Protein AF-A0A2T2ZYP5-F1 (afdb_monomer)

pLDDT: mean 80.07, std 14.44, range [39.44, 97.06]

Nearest PDB structures (foldseek):
  6sn1-assembly1_B  TM=3.862E-01  e=3.568E+00  Homo sapiens

Organism: NCBI:txid2025994

Mean predicted aligned error: 11.87 Å

Secondary structure (DSSP, 8-state):
------SSPEEETTEEE-TT---HHHHHHHHHHHHHHHHHHHHH--TTTSPPHHHHHHHHHHHHHHHHTTTGGGT---S-PPPHHHHHHHHHHHHHHHHHH-

Solvent-accessible surface area (backbone atoms only — not comparable to full-atom values): 6180 Å² total; per-residue (Å²): 137,87,80,71,83,62,94,60,64,47,74,56,102,85,41,47,41,39,89,78,70,69,40,56,71,37,51,53,56,31,41,55,52,20,50,53,52,48,54,52,54,56,68,54,46,42,93,91,86,31,62,56,72,68,57,52,52,51,48,41,57,70,56,25,45,59,44,51,53,58,67,38,84,81,72,60,76,67,94,82,58,66,52,76,67,49,51,52,46,52,51,51,54,52,52,56,54,56,65,73,76,108

Structure (mmCIF, N/CA/C/O backbone):
data_AF-A0A2T2ZYP5-F1
#
_entry.id   AF-A0A2T2ZYP5-F1
#
loop_
_atom_site.group_PDB
_atom_site.id
_atom_site.type_symbol
_atom_site.label_atom_id
_atom_site.label_alt_id
_atom_site.label_comp_id
_atom_site.label_asym_id
_atom_site.label_entity_id
_atom_site.label_seq_id
_atom_site.pdbx_PDB_ins_code
_atom_site.Cartn_x
_atom_site.Cartn_y
_atom_site.Cartn_z
_atom_site.occupancy
_atom_site.B_iso_or_equiv
_atom_site.auth_seq_id
_atom_site.auth_comp_id
_atom_site.auth_asym_id
_atom_site.auth_atom_id
_atom_site.pdbx_PDB_model_num
ATOM 1 N N . ILE A 1 1 ? -32.487 6.139 17.736 1.00 44.22 1 ILE A N 1
ATOM 2 C CA . ILE A 1 1 ? -31.854 5.091 16.901 1.00 44.22 1 ILE A CA 1
ATOM 3 C C . ILE A 1 1 ? -30.829 4.412 17.787 1.00 44.22 1 ILE A C 1
ATOM 5 O O . ILE A 1 1 ? -29.803 5.005 18.090 1.00 44.22 1 ILE A O 1
ATOM 9 N N . GLU A 1 2 ? -31.185 3.252 18.319 1.00 39.44 2 GLU A N 1
ATOM 10 C CA . GLU A 1 2 ? -30.355 2.488 19.244 1.00 39.44 2 GLU A CA 1
ATOM 11 C C . GLU A 1 2 ? -29.358 1.676 18.408 1.00 39.44 2 GLU A C 1
ATOM 13 O O . GLU A 1 2 ? -29.738 0.763 17.677 1.00 39.44 2 GLU A O 1
ATOM 18 N N . ILE A 1 3 ? -28.088 2.083 18.408 1.00 56.38 3 ILE A N 1
ATOM 19 C CA . ILE A 1 3 ? -27.040 1.388 17.657 1.00 56.38 3 ILE A CA 1
ATOM 20 C C . ILE A 1 3 ? -26.574 0.229 18.537 1.00 56.38 3 ILE A C 1
ATOM 22 O O . ILE A 1 3 ? -25.659 0.376 19.344 1.00 56.38 3 ILE A O 1
ATOM 26 N N . ALA A 1 4 ? -27.227 -0.928 18.414 1.00 56.41 4 ALA A N 1
ATOM 27 C CA . ALA A 1 4 ? -26.660 -2.173 18.921 1.00 56.41 4 ALA A CA 1
ATOM 28 C C . ALA A 1 4 ? -25.251 -2.336 18.315 1.00 56.41 4 ALA A C 1
ATOM 30 O O . ALA A 1 4 ? -25.099 -2.103 17.110 1.00 56.41 4 ALA A O 1
ATOM 31 N N . PRO A 1 5 ? -24.209 -2.693 19.093 1.00 58.12 5 PRO A N 1
ATOM 32 C CA . PRO A 1 5 ? -22.862 -2.805 18.557 1.00 58.12 5 PRO A CA 1
ATOM 33 C C . PRO A 1 5 ? -22.853 -3.946 17.543 1.00 58.12 5 PRO A C 1
ATOM 35 O O . PRO A 1 5 ? -22.851 -5.124 17.908 1.00 58.12 5 PRO A O 1
ATOM 38 N N . ALA A 1 6 ? -22.898 -3.592 16.259 1.00 58.66 6 ALA A N 1
ATOM 39 C CA . ALA A 1 6 ? -22.787 -4.544 15.174 1.00 58.66 6 ALA A CA 1
ATOM 40 C C . ALA A 1 6 ? -21.491 -5.329 15.398 1.00 58.66 6 ALA A C 1
ATOM 42 O O . ALA A 1 6 ? -20.393 -4.778 15.392 1.00 58.66 6 ALA A O 1
ATOM 43 N N . ARG A 1 7 ? -21.623 -6.632 15.650 1.00 67.50 7 ARG A N 1
ATOM 44 C CA . ARG A 1 7 ? -20.495 -7.540 15.915 1.00 67.50 7 ARG A CA 1
ATOM 45 C C . ARG A 1 7 ? -19.600 -7.739 14.680 1.00 67.50 7 ARG A C 1
ATOM 47 O O . ARG A 1 7 ? -18.617 -8.467 14.754 1.00 67.50 7 ARG A O 1
ATOM 54 N N . SER A 1 8 ? -19.966 -7.119 13.557 1.00 72.06 8 SER A N 1
ATOM 55 C CA . SER A 1 8 ? -19.275 -7.118 12.274 1.00 72.06 8 SER A CA 1
ATOM 56 C C . SER A 1 8 ? -18.445 -5.841 12.089 1.00 72.06 8 SER A C 1
ATOM 58 O O . SER A 1 8 ? -18.942 -4.756 12.404 1.00 72.06 8 SER A O 1
ATOM 60 N N . PRO A 1 9 ? -17.231 -5.931 11.522 1.00 78.12 9 PRO A N 1
ATOM 61 C CA . PRO A 1 9 ? -16.420 -4.757 11.222 1.00 78.12 9 PRO A CA 1
ATOM 62 C C . PRO A 1 9 ? -17.121 -3.838 10.212 1.00 78.12 9 PRO A C 1
ATOM 64 O O . PRO A 1 9 ? -17.708 -4.293 9.226 1.00 78.12 9 PRO A O 1
ATOM 67 N N . VAL A 1 10 ? -17.059 -2.531 10.458 1.00 88.31 10 VAL A N 1
ATOM 68 C CA . VAL A 1 10 ? -17.653 -1.509 9.588 1.00 88.31 10 VAL A CA 1
ATOM 69 C C . VAL A 1 10 ? -16.646 -1.149 8.503 1.00 88.31 10 VAL A C 1
ATOM 71 O O . VAL A 1 10 ? -15.484 -0.880 8.790 1.00 88.31 10 VAL A O 1
ATOM 74 N N . ARG A 1 11 ? -17.073 -1.123 7.238 1.00 89.06 11 ARG A N 1
ATOM 75 C CA . ARG A 1 11 ? -16.225 -0.672 6.126 1.00 89.06 11 ARG A CA 1
ATOM 76 C C . ARG A 1 11 ? -16.629 0.735 5.724 1.00 89.06 11 ARG A C 1
ATOM 78 O O . ARG A 1 11 ? -17.755 0.935 5.275 1.00 89.06 11 ARG A O 1
ATOM 85 N N . TRP A 1 12 ? -15.714 1.691 5.843 1.00 88.19 12 TRP A N 1
ATOM 86 C CA . TRP A 1 12 ? -15.955 3.072 5.426 1.00 88.19 12 TRP A CA 1
ATOM 87 C C . TRP A 1 12 ? -14.802 3.580 4.567 1.00 88.19 12 TRP A C 1
ATOM 89 O O . TRP A 1 12 ? -13.637 3.401 4.910 1.00 88.19 12 TRP A O 1
ATOM 99 N N . LEU A 1 13 ? -15.136 4.126 3.393 1.00 88.19 13 LEU A N 1
ATOM 100 C CA . LEU A 1 13 ? -14.206 4.589 2.350 1.00 88.19 13 LEU A CA 1
ATOM 101 C C . LEU A 1 13 ? -13.187 3.561 1.823 1.00 88.19 13 LEU A C 1
ATOM 103 O O . LEU A 1 13 ? -12.419 3.901 0.936 1.00 88.19 13 LEU A O 1
ATOM 107 N N . GLY A 1 14 ? -13.222 2.306 2.286 1.00 87.69 14 GLY A N 1
ATOM 108 C CA . GLY A 1 14 ? -12.230 1.267 1.979 1.00 87.69 14 GLY A CA 1
ATOM 109 C C . GLY A 1 14 ? -11.379 0.850 3.185 1.00 87.69 14 GLY A C 1
ATOM 110 O O . GLY A 1 14 ? -10.647 -0.141 3.095 1.00 87.69 14 GLY A O 1
ATOM 111 N N . VAL A 1 15 ? -11.519 1.552 4.313 1.00 89.56 15 VAL A N 1
ATOM 112 C CA . VAL A 1 15 ? -10.926 1.223 5.614 1.00 89.56 15 VAL A CA 1
ATOM 113 C C . VAL A 1 15 ? -11.843 0.275 6.383 1.00 89.56 15 VAL A C 1
ATOM 115 O O . VAL A 1 15 ? -13.066 0.443 6.377 1.00 89.56 15 VAL A O 1
ATOM 118 N N . ILE A 1 16 ? -11.255 -0.743 7.013 1.00 88.94 16 ILE A N 1
ATOM 119 C CA . ILE A 1 16 ? -11.969 -1.710 7.854 1.00 88.94 16 ILE A CA 1
ATOM 120 C C . ILE A 1 16 ? -11.827 -1.270 9.314 1.00 88.94 16 ILE A C 1
ATOM 122 O O . ILE A 1 16 ? -10.724 -1.238 9.857 1.00 88.94 16 ILE A O 1
ATOM 126 N N . PHE A 1 17 ? -12.950 -0.921 9.935 1.00 86.31 17 PHE A N 1
ATOM 127 C CA . PHE A 1 17 ? -13.043 -0.526 11.333 1.00 86.31 17 PHE A CA 1
ATOM 128 C C . PHE A 1 17 ? -13.528 -1.708 12.168 1.00 86.31 17 PHE A C 1
ATOM 130 O O . PHE A 1 17 ? -14.701 -2.091 12.118 1.00 86.31 17 PHE A O 1
ATOM 137 N N . ASP A 1 18 ? -12.619 -2.271 12.960 1.00 85.00 18 ASP A N 1
ATOM 138 C CA . ASP A 1 18 ? -12.971 -3.269 13.965 1.00 85.00 18 ASP A CA 1
ATOM 139 C C . ASP A 1 18 ? -13.766 -2.601 15.097 1.00 85.00 18 ASP A C 1
ATOM 141 O O . ASP A 1 18 ? -13.442 -1.473 15.477 1.00 85.00 18 ASP A O 1
ATOM 145 N N . PRO A 1 19 ? -14.715 -3.298 15.748 1.00 79.62 19 PRO A N 1
ATOM 146 C CA . PRO A 1 19 ? -15.409 -2.766 16.926 1.00 79.62 19 PRO A CA 1
ATOM 147 C C . PRO A 1 19 ? -14.463 -2.363 18.070 1.00 79.62 19 PRO A C 1
ATOM 149 O O . PRO A 1 19 ? -14.798 -1.524 18.898 1.00 79.62 19 PRO A O 1
ATOM 152 N N . LYS A 1 20 ? -13.266 -2.965 18.118 1.00 82.94 20 LYS A N 1
ATOM 153 C CA . LYS A 1 20 ? -12.206 -2.660 19.090 1.00 82.94 20 LYS A CA 1
ATOM 154 C C . LYS A 1 20 ? -11.253 -1.552 18.628 1.00 82.94 20 LYS A C 1
ATOM 156 O O . LYS A 1 20 ? -10.304 -1.262 19.350 1.00 82.94 20 LYS A O 1
ATOM 161 N N . LEU A 1 21 ? -11.458 -0.989 17.431 1.00 82.56 21 LEU A N 1
ATOM 162 C CA . LEU A 1 21 ? -10.556 -0.024 16.790 1.00 82.56 21 LEU A CA 1
ATOM 163 C C . LEU A 1 21 ? -9.093 -0.500 16.806 1.00 82.56 21 LEU A C 1
ATOM 165 O O . LEU A 1 21 ? -8.165 0.277 17.017 1.00 82.56 21 LEU A O 1
ATOM 169 N N . SER A 1 22 ? -8.889 -1.808 16.621 1.00 83.38 22 SER A N 1
ATOM 170 C CA . SER A 1 22 ? -7.563 -2.424 16.569 1.00 83.38 22 SER A CA 1
ATOM 171 C C . SER A 1 22 ? -6.915 -2.339 15.189 1.00 83.38 22 SER A C 1
ATOM 173 O O . SER A 1 22 ? -5.693 -2.402 15.107 1.00 83.38 22 SER A O 1
ATOM 175 N N . PHE A 1 23 ? -7.716 -2.206 14.123 1.00 85.69 23 PHE A N 1
ATOM 176 C CA . PHE A 1 23 ? -7.284 -2.078 12.723 1.00 85.69 23 PHE A CA 1
ATOM 177 C C . PHE A 1 23 ? -6.365 -3.208 12.230 1.00 85.69 23 PHE A C 1
ATOM 179 O O . PHE A 1 23 ? -5.647 -3.044 11.243 1.00 85.69 23 PHE A O 1
ATOM 186 N N . ARG A 1 24 ? -6.377 -4.372 12.891 1.00 88.25 24 ARG A N 1
ATOM 187 C CA . ARG A 1 24 ? -5.455 -5.479 12.582 1.00 88.25 24 ARG A CA 1
ATOM 188 C C . ARG A 1 24 ? -5.779 -6.090 11.227 1.00 88.25 24 ARG A C 1
ATOM 190 O O . ARG A 1 24 ? -4.894 -6.184 10.381 1.00 88.25 24 ARG A O 1
ATOM 197 N N . ASP A 1 25 ? -7.053 -6.392 11.007 1.00 88.81 25 ASP A N 1
ATOM 198 C CA . ASP A 1 25 ? -7.554 -6.970 9.759 1.00 88.81 25 ASP A CA 1
ATOM 199 C C . ASP A 1 25 ? -7.330 -6.014 8.579 1.00 88.81 25 ASP A C 1
ATOM 201 O O . ASP A 1 25 ? -6.998 -6.429 7.465 1.00 88.81 25 ASP A O 1
ATOM 205 N N . HIS A 1 26 ? -7.450 -4.704 8.829 1.00 91.75 26 HIS A N 1
ATOM 206 C CA . HIS A 1 26 ? -7.134 -3.666 7.848 1.00 91.75 26 HIS A CA 1
ATOM 207 C C . HIS A 1 26 ? -5.652 -3.692 7.464 1.00 91.75 26 HIS A C 1
ATOM 209 O O . HIS A 1 26 ? -5.331 -3.792 6.279 1.00 91.75 26 HIS A O 1
ATOM 215 N N . VAL A 1 27 ? -4.750 -3.637 8.449 1.00 92.06 27 VAL A N 1
ATOM 216 C CA . VAL A 1 27 ? -3.297 -3.638 8.213 1.00 92.06 27 VAL A CA 1
ATOM 217 C C . VAL A 1 27 ? -2.852 -4.915 7.504 1.00 92.06 27 VAL A C 1
ATOM 219 O O . VAL A 1 27 ? -2.056 -4.838 6.571 1.00 92.06 27 VAL A O 1
ATOM 222 N N . GLU A 1 28 ? -3.393 -6.074 7.875 1.00 93.50 28 GLU A N 1
ATOM 223 C CA . GLU A 1 28 ? -3.089 -7.342 7.208 1.00 93.50 28 GLU A CA 1
ATOM 224 C C . GLU A 1 28 ? -3.558 -7.339 5.747 1.00 93.50 28 GLU A C 1
ATOM 226 O O . GLU A 1 28 ? -2.787 -7.653 4.836 1.00 93.50 28 GLU A O 1
ATOM 231 N N . THR A 1 29 ? -4.790 -6.889 5.498 1.00 93.62 29 THR A N 1
ATOM 232 C CA . THR A 1 29 ? -5.358 -6.812 4.145 1.00 93.62 29 THR A CA 1
ATOM 233 C C . THR A 1 29 ? -4.547 -5.884 3.239 1.00 93.62 29 THR A C 1
ATOM 235 O O . THR A 1 29 ? -4.236 -6.227 2.094 1.00 93.62 29 THR A O 1
ATOM 238 N N . TRP A 1 30 ? -4.215 -4.685 3.720 1.00 93.81 30 TRP A N 1
ATOM 239 C CA . TRP A 1 30 ? -3.468 -3.695 2.941 1.00 93.81 30 TRP A CA 1
ATOM 240 C C . TRP A 1 30 ? -1.981 -4.035 2.835 1.00 93.81 30 TRP A C 1
ATOM 242 O O . TRP A 1 30 ? -1.390 -3.827 1.773 1.00 93.81 30 TRP A O 1
ATOM 252 N N . GLY A 1 31 ? -1.411 -4.672 3.857 1.00 95.31 31 GLY A N 1
ATOM 253 C CA . GLY A 1 31 ? -0.081 -5.271 3.813 1.00 95.31 31 GLY A CA 1
ATOM 254 C C . GLY A 1 31 ? 0.026 -6.328 2.715 1.00 95.31 31 GLY A C 1
ATOM 255 O O . GLY A 1 31 ? 0.892 -6.220 1.849 1.00 95.31 31 GLY A O 1
ATOM 256 N N . ALA A 1 32 ? -0.910 -7.279 2.657 1.00 96.81 32 ALA A N 1
ATOM 257 C CA . ALA A 1 32 ? -0.935 -8.305 1.613 1.00 96.81 32 ALA A CA 1
ATOM 258 C C . ALA A 1 32 ? -1.049 -7.705 0.197 1.00 96.81 32 ALA A C 1
ATOM 260 O O . ALA A 1 32 ? -0.369 -8.148 -0.736 1.00 96.81 32 ALA A O 1
ATOM 261 N N . LYS A 1 33 ? -1.865 -6.654 0.024 1.00 95.81 33 LYS A N 1
ATOM 262 C CA . LYS A 1 33 ? -1.957 -5.913 -1.248 1.00 95.81 33 LYS A CA 1
ATOM 263 C C . LYS A 1 33 ? -0.629 -5.256 -1.618 1.00 95.81 33 LYS A C 1
ATOM 265 O O . LYS A 1 33 ? -0.177 -5.409 -2.753 1.00 95.81 33 LYS A O 1
ATOM 270 N N . ALA A 1 34 ? 0.003 -4.562 -0.675 1.00 96.81 34 ALA A N 1
ATOM 271 C CA . ALA A 1 34 ? 1.295 -3.918 -0.885 1.00 96.81 34 ALA A CA 1
ATOM 272 C C . ALA A 1 34 ? 2.378 -4.946 -1.255 1.00 96.81 34 ALA A C 1
ATOM 274 O O . ALA A 1 34 ? 3.133 -4.729 -2.205 1.00 96.81 34 ALA A O 1
ATOM 275 N N . THR A 1 35 ? 2.399 -6.107 -0.593 1.00 96.88 35 THR A N 1
ATOM 276 C CA . THR A 1 35 ? 3.300 -7.220 -0.926 1.00 96.88 35 THR A CA 1
ATOM 277 C C . THR A 1 35 ? 3.079 -7.725 -2.349 1.00 96.88 35 THR A C 1
ATOM 279 O O . THR A 1 35 ? 4.051 -7.967 -3.064 1.00 96.88 35 THR A O 1
ATOM 282 N N . LYS A 1 36 ? 1.826 -7.839 -2.807 1.00 96.94 36 LYS A N 1
ATOM 283 C CA . LYS A 1 36 ? 1.523 -8.243 -4.188 1.00 96.94 36 LYS A CA 1
ATOM 284 C C . LYS A 1 36 ? 2.058 -7.236 -5.212 1.00 96.94 36 LYS A C 1
ATOM 286 O O . LYS A 1 36 ? 2.640 -7.644 -6.216 1.00 96.94 36 LYS A O 1
ATOM 291 N N . VAL A 1 37 ? 1.916 -5.936 -4.946 1.00 95.62 37 VAL A N 1
ATOM 292 C CA . VAL A 1 37 ? 2.490 -4.876 -5.797 1.00 95.62 37 VAL A CA 1
ATOM 293 C C . VAL A 1 37 ? 4.019 -4.950 -5.800 1.00 95.62 37 VAL A C 1
ATOM 295 O O . VAL A 1 37 ? 4.633 -4.921 -6.864 1.00 95.62 37 VAL A O 1
ATOM 298 N N . ALA A 1 38 ? 4.643 -5.123 -4.635 1.00 94.75 38 ALA A N 1
ATOM 299 C CA . ALA A 1 38 ? 6.094 -5.261 -4.526 1.00 94.75 38 ALA A CA 1
ATOM 300 C C . ALA A 1 38 ? 6.621 -6.499 -5.276 1.00 94.75 38 ALA A C 1
ATOM 302 O O . ALA A 1 38 ? 7.635 -6.418 -5.968 1.00 94.75 38 ALA A O 1
ATOM 303 N N . ALA A 1 39 ? 5.913 -7.629 -5.200 1.00 94.12 39 ALA A N 1
ATOM 304 C CA . ALA A 1 39 ? 6.242 -8.834 -5.957 1.00 94.12 39 ALA A CA 1
ATOM 305 C C . ALA A 1 39 ? 6.154 -8.599 -7.474 1.00 94.12 39 ALA A C 1
ATOM 307 O O . ALA A 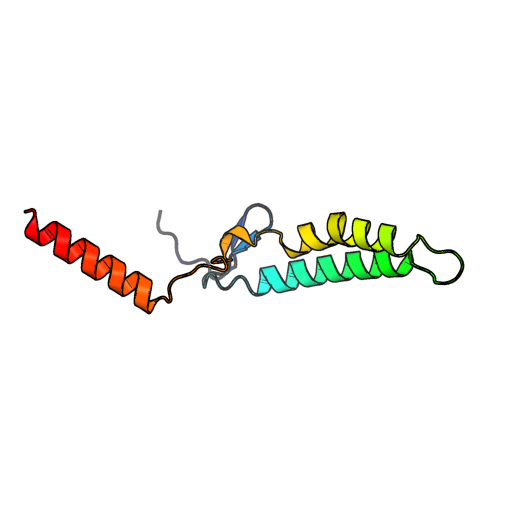1 39 ? 7.009 -9.077 -8.219 1.00 94.12 39 ALA A O 1
ATOM 308 N N . HIS A 1 40 ? 5.169 -7.819 -7.928 1.00 91.00 40 HIS A N 1
ATOM 309 C CA . HIS A 1 40 ? 5.059 -7.435 -9.333 1.00 91.00 40 HIS A CA 1
ATOM 310 C C . HIS A 1 40 ? 6.244 -6.565 -9.782 1.00 91.00 40 HIS A C 1
ATOM 312 O O . HIS A 1 40 ? 6.878 -6.878 -10.787 1.00 91.00 40 HIS A O 1
ATOM 318 N N . LEU A 1 41 ? 6.614 -5.544 -8.999 1.00 91.06 41 LEU A N 1
ATOM 319 C CA . LEU A 1 41 ? 7.795 -4.712 -9.273 1.00 91.06 41 LEU A CA 1
ATOM 320 C C . LEU A 1 41 ? 9.091 -5.533 -9.298 1.00 91.06 41 LEU A C 1
ATOM 322 O O . LEU A 1 41 ? 9.932 -5.331 -10.171 1.00 91.06 41 LEU A O 1
ATOM 326 N N . ARG A 1 42 ? 9.227 -6.507 -8.394 1.00 88.12 42 ARG A N 1
ATOM 327 C CA . ARG A 1 42 ? 10.352 -7.451 -8.389 1.00 88.12 42 ARG A CA 1
ATOM 328 C C . ARG A 1 42 ? 10.397 -8.310 -9.657 1.00 88.12 42 ARG A C 1
ATOM 330 O O . ARG A 1 42 ? 11.476 -8.634 -10.142 1.00 88.12 42 ARG A O 1
ATOM 337 N N . GLY A 1 43 ? 9.242 -8.674 -10.212 1.00 87.19 43 GLY A N 1
ATOM 338 C CA . GLY A 1 43 ?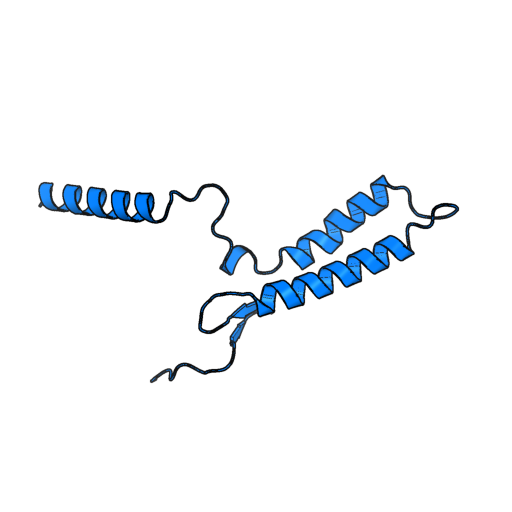 9.158 -9.370 -11.498 1.00 87.19 43 GLY A CA 1
ATOM 339 C C . GLY A 1 43 ? 9.685 -8.539 -12.676 1.00 87.19 43 GLY A C 1
ATOM 340 O O . GLY A 1 43 ? 10.238 -9.108 -13.618 1.00 87.19 43 GLY A O 1
ATOM 341 N N . LEU A 1 44 ? 9.561 -7.207 -12.600 1.00 83.50 44 LEU A N 1
ATOM 342 C CA . LEU A 1 44 ? 10.061 -6.255 -13.604 1.00 83.50 44 LEU A CA 1
ATOM 343 C C . LEU A 1 44 ? 11.562 -5.950 -13.452 1.00 83.50 44 LEU A C 1
ATOM 345 O O . LEU A 1 44 ? 12.205 -5.496 -14.397 1.00 83.50 44 LEU A O 1
ATOM 349 N N . SER A 1 45 ? 12.144 -6.205 -12.280 1.00 80.94 45 SER A N 1
ATOM 350 C CA . SER A 1 45 ? 13.535 -5.873 -11.956 1.00 80.94 45 SER A CA 1
ATOM 351 C C . SER A 1 45 ? 14.526 -7.004 -12.282 1.00 80.94 45 SER A C 1
ATOM 353 O O . SER A 1 45 ? 15.378 -7.331 -11.453 1.00 80.94 45 SER A O 1
ATOM 355 N N . ARG A 1 46 ? 14.411 -7.667 -13.445 1.00 76.25 46 ARG A N 1
ATOM 356 C CA . ARG A 1 46 ? 15.358 -8.741 -13.823 1.00 76.25 46 ARG A CA 1
ATOM 357 C C . ARG A 1 46 ? 16.796 -8.216 -13.892 1.00 76.25 46 ARG A C 1
ATOM 359 O O . ARG A 1 46 ? 17.042 -7.113 -14.345 1.00 76.25 46 ARG A O 1
ATOM 366 N N . VAL A 1 47 ? 17.753 -9.037 -13.467 1.00 63.47 47 VAL A N 1
ATOM 367 C CA . VAL A 1 47 ? 19.158 -8.624 -13.285 1.00 63.47 47 VAL A CA 1
ATOM 368 C C . VAL A 1 47 ? 19.871 -8.311 -14.609 1.00 63.47 47 VAL A C 1
ATOM 370 O O . VAL A 1 47 ? 20.752 -7.463 -14.622 1.00 63.47 47 VAL A O 1
ATOM 373 N N . ASN A 1 48 ? 19.481 -8.961 -15.712 1.00 65.38 48 ASN A N 1
ATOM 374 C CA . ASN A 1 48 ? 20.159 -8.824 -17.007 1.00 65.38 48 ASN A CA 1
ATOM 375 C C . ASN A 1 48 ? 19.483 -7.823 -17.968 1.00 65.38 48 ASN A C 1
ATOM 377 O O . ASN A 1 48 ? 20.175 -7.172 -18.733 1.00 65.38 48 ASN A O 1
ATOM 381 N N . ASP A 1 49 ? 18.154 -7.666 -17.887 1.00 64.62 49 ASP A N 1
ATOM 382 C CA . ASP A 1 49 ? 17.337 -6.847 -18.809 1.00 64.62 49 ASP A CA 1
ATOM 383 C C . ASP A 1 49 ? 16.212 -6.078 -18.079 1.00 64.62 49 ASP A C 1
ATOM 385 O O . ASP A 1 49 ? 15.131 -5.835 -18.616 1.00 64.62 49 ASP A O 1
ATOM 389 N N . GLY A 1 50 ? 16.404 -5.771 -16.795 1.00 76.44 50 GLY A N 1
ATOM 390 C CA . GLY A 1 50 ? 15.404 -5.096 -15.966 1.00 76.44 50 GLY A CA 1
ATOM 391 C C . GLY A 1 50 ? 15.594 -3.588 -15.884 1.00 76.44 50 GLY A C 1
ATOM 392 O O . GLY A 1 50 ? 16.645 -3.036 -16.208 1.00 76.44 50 GLY A O 1
ATOM 393 N N . ALA A 1 51 ? 14.557 -2.910 -15.391 1.00 78.88 51 ALA A N 1
ATOM 394 C CA . ALA A 1 51 ? 14.640 -1.487 -15.087 1.00 78.88 51 ALA A CA 1
ATOM 395 C C . ALA A 1 51 ? 15.759 -1.205 -14.060 1.00 78.88 51 ALA A C 1
ATOM 397 O O . ALA A 1 51 ? 15.996 -2.024 -13.163 1.00 78.88 51 ALA A O 1
ATOM 398 N N . PRO A 1 5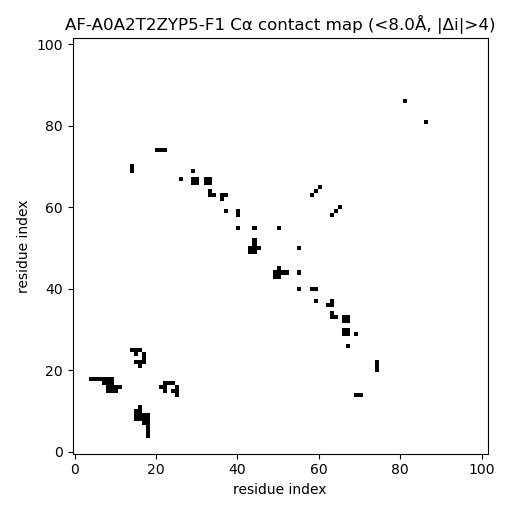2 ? 16.429 -0.041 -14.141 1.00 85.94 52 PRO A N 1
ATOM 399 C CA . PRO A 1 52 ? 17.539 0.266 -13.252 1.00 85.94 52 PRO A CA 1
ATOM 400 C C . PRO A 1 52 ? 17.079 0.332 -11.780 1.00 85.94 52 PRO A C 1
ATOM 402 O O . PRO A 1 52 ? 15.939 0.733 -11.512 1.00 85.94 52 PRO A O 1
ATOM 405 N N . PRO A 1 53 ? 17.951 0.010 -10.801 1.00 86.75 53 PRO A N 1
ATOM 406 C CA . PRO A 1 53 ? 17.564 -0.092 -9.388 1.00 86.75 53 PRO A CA 1
ATOM 407 C C . PRO A 1 53 ? 16.879 1.161 -8.826 1.00 86.75 53 PRO A C 1
ATOM 409 O O . PRO A 1 53 ? 15.925 1.060 -8.057 1.00 86.75 53 PRO A O 1
ATOM 412 N N . TRP A 1 54 ? 17.313 2.351 -9.252 1.00 90.44 54 TRP A N 1
ATOM 413 C CA . TRP A 1 54 ? 16.716 3.621 -8.831 1.00 90.44 54 TRP A CA 1
ATOM 414 C C . TRP A 1 54 ? 15.277 3.799 -9.341 1.00 90.44 54 TRP A C 1
ATOM 416 O O . TRP A 1 54 ? 14.436 4.350 -8.630 1.00 90.44 54 TRP A O 1
ATOM 426 N N . ALA A 1 55 ? 14.964 3.311 -10.546 1.00 90.31 55 ALA A N 1
ATOM 427 C CA . ALA A 1 55 ? 13.625 3.402 -11.121 1.00 90.31 55 ALA A CA 1
ATOM 428 C C . ALA A 1 55 ? 12.661 2.458 -10.397 1.00 90.31 55 ALA A C 1
ATOM 430 O O . ALA A 1 55 ? 11.534 2.843 -10.092 1.00 90.31 55 ALA A O 1
ATOM 431 N N . ILE A 1 56 ? 13.129 1.259 -10.039 1.00 91.44 56 ILE A N 1
ATOM 432 C CA . ILE A 1 56 ? 12.369 0.311 -9.216 1.00 91.44 56 ILE A CA 1
ATOM 433 C C . ILE A 1 56 ? 12.135 0.868 -7.810 1.00 91.44 56 ILE A C 1
ATOM 435 O O . ILE A 1 56 ? 11.014 0.791 -7.310 1.00 91.44 56 ILE A O 1
ATOM 439 N N . ALA A 1 57 ? 13.145 1.485 -7.191 1.00 91.56 57 ALA A N 1
ATOM 440 C CA . ALA A 1 57 ? 12.985 2.140 -5.894 1.00 91.56 57 ALA A CA 1
ATOM 441 C C . ALA A 1 57 ? 11.942 3.270 -5.955 1.00 91.56 57 ALA A C 1
ATOM 443 O O . ALA A 1 57 ? 11.062 3.347 -5.097 1.00 91.56 57 ALA A O 1
ATOM 444 N N . LYS A 1 58 ? 11.978 4.095 -7.009 1.00 94.94 58 LYS A N 1
ATOM 445 C CA . LYS A 1 58 ? 10.989 5.158 -7.235 1.00 94.94 58 LYS A CA 1
ATOM 446 C C . LYS A 1 58 ? 9.585 4.597 -7.469 1.00 94.94 58 LYS A C 1
ATOM 448 O O . LYS A 1 58 ? 8.62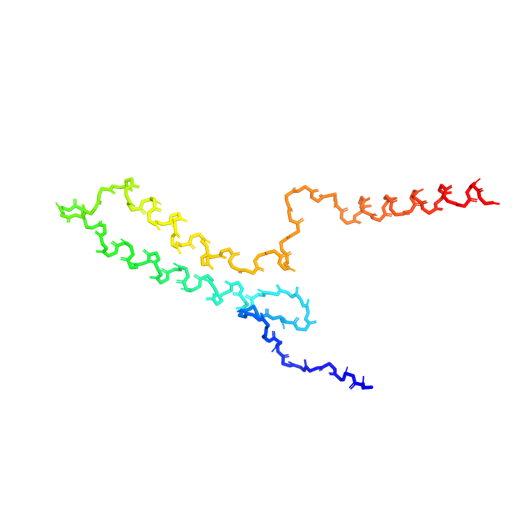4 5.109 -6.903 1.00 94.94 58 LYS A O 1
ATOM 453 N N . ALA A 1 59 ? 9.459 3.525 -8.249 1.00 93.94 59 ALA A N 1
ATOM 454 C CA . ALA A 1 59 ? 8.186 2.840 -8.463 1.00 93.94 59 ALA A CA 1
ATOM 455 C C . ALA A 1 59 ? 7.645 2.227 -7.161 1.00 93.94 59 ALA A C 1
ATOM 457 O O . ALA A 1 59 ? 6.457 2.338 -6.871 1.00 93.94 59 ALA A O 1
ATOM 458 N N . ALA A 1 60 ? 8.509 1.646 -6.326 1.00 94.31 60 ALA A N 1
ATOM 459 C CA . ALA A 1 60 ? 8.116 1.135 -5.018 1.00 94.31 60 ALA A CA 1
ATOM 460 C C . ALA A 1 60 ? 7.620 2.264 -4.104 1.00 94.31 60 ALA A C 1
ATOM 462 O O . ALA A 1 60 ? 6.562 2.136 -3.488 1.00 94.31 60 ALA A O 1
ATOM 463 N N . GLN A 1 61 ? 8.320 3.398 -4.068 1.00 96.25 61 GLN A N 1
ATOM 464 C CA . GLN A 1 61 ? 7.873 4.569 -3.313 1.00 96.25 61 GLN A CA 1
ATOM 465 C C . GLN A 1 61 ? 6.534 5.118 -3.817 1.00 96.25 61 GLN A C 1
ATOM 467 O O . GLN A 1 61 ? 5.677 5.459 -3.010 1.00 96.25 61 GLN A O 1
ATOM 472 N N . ALA A 1 62 ? 6.331 5.169 -5.132 1.00 96.44 62 ALA A N 1
ATOM 473 C CA . ALA A 1 62 ? 5.112 5.709 -5.728 1.00 96.44 62 ALA A CA 1
ATOM 474 C C . ALA A 1 62 ? 3.905 4.759 -5.630 1.00 96.44 62 ALA A C 1
ATOM 476 O O . ALA A 1 62 ? 2.774 5.228 -5.559 1.00 96.44 62 ALA A O 1
ATOM 477 N N . CYS A 1 63 ? 4.119 3.439 -5.641 1.00 95.50 63 CYS A N 1
ATOM 478 C CA . CYS A 1 63 ? 3.029 2.463 -5.754 1.00 95.50 63 CYS A CA 1
ATOM 479 C C . CYS A 1 63 ? 2.828 1.611 -4.498 1.00 95.50 63 CYS A C 1
ATOM 481 O O . CYS A 1 63 ? 1.694 1.296 -4.154 1.00 95.50 63 CYS A O 1
ATOM 483 N N . VAL A 1 64 ? 3.901 1.214 -3.810 1.00 97.06 64 VAL A N 1
ATOM 484 C CA . VAL A 1 64 ? 3.812 0.314 -2.647 1.00 97.06 64 VAL A CA 1
ATOM 485 C C . VAL A 1 64 ? 3.514 1.104 -1.381 1.00 97.06 64 VAL A C 1
ATOM 487 O O . VAL A 1 64 ? 2.637 0.704 -0.618 1.00 97.06 64 VAL A O 1
ATOM 490 N N . ILE A 1 65 ? 4.200 2.235 -1.170 1.00 95.75 65 ILE A N 1
ATOM 491 C CA . ILE A 1 65 ? 4.018 3.044 0.044 1.00 95.75 65 ILE A CA 1
ATOM 492 C C . ILE A 1 65 ? 2.565 3.514 0.187 1.00 95.75 65 ILE A C 1
ATOM 494 O O . ILE A 1 65 ? 1.995 3.230 1.235 1.00 95.75 65 ILE A O 1
ATOM 498 N N . PRO A 1 66 ? 1.907 4.118 -0.826 1.00 95.19 66 PRO A N 1
ATOM 499 C CA . PRO A 1 66 ? 0.534 4.598 -0.662 1.00 95.19 66 PRO A CA 1
ATOM 500 C C . PRO A 1 66 ? -0.474 3.483 -0.377 1.00 95.19 66 PRO A C 1
ATOM 502 O O . PRO A 1 66 ? -1.439 3.699 0.350 1.00 95.19 66 PRO A O 1
ATOM 505 N N . VAL A 1 67 ? -0.248 2.280 -0.920 1.00 96.00 67 VAL A N 1
ATOM 506 C CA . VAL A 1 67 ? -1.081 1.103 -0.634 1.00 96.00 67 VAL A CA 1
ATOM 507 C C . VAL A 1 67 ? -0.865 0.642 0.804 1.00 96.00 67 VAL A C 1
ATOM 509 O O . VAL A 1 67 ? -1.828 0.380 1.515 1.00 96.00 67 VAL A O 1
ATOM 512 N N . LEU A 1 68 ? 0.387 0.571 1.255 1.00 94.88 68 LEU A N 1
ATOM 513 C CA . LEU A 1 68 ? 0.711 0.145 2.613 1.00 94.88 68 LEU A CA 1
ATOM 514 C C . LEU A 1 68 ? 0.209 1.139 3.671 1.00 94.88 68 LEU A C 1
ATOM 516 O O . LEU A 1 68 ? -0.237 0.726 4.738 1.00 94.88 68 LEU A O 1
ATOM 520 N N . THR A 1 69 ? 0.285 2.441 3.388 1.00 93.62 69 THR A N 1
ATOM 521 C CA . THR A 1 69 ? -0.087 3.506 4.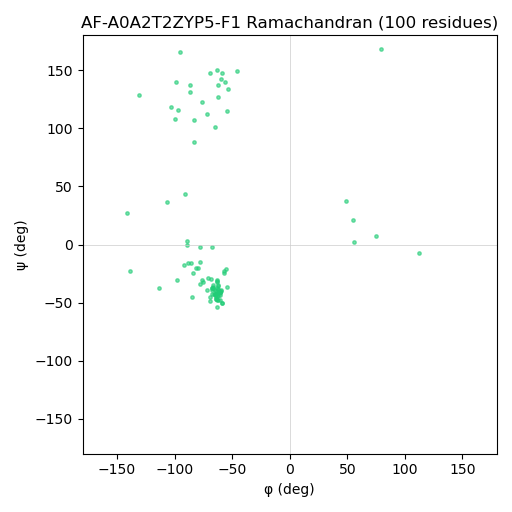330 1.00 93.62 69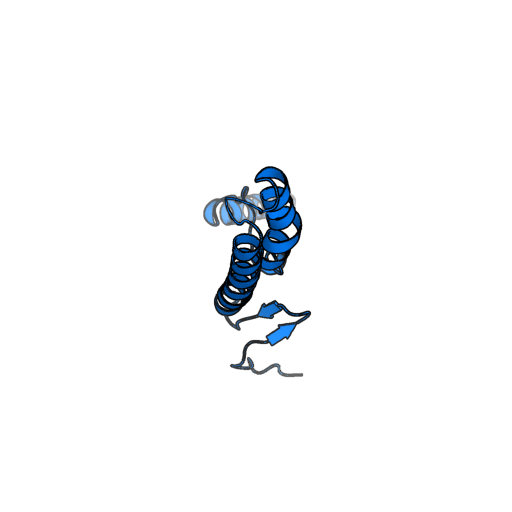 THR A CA 1
ATOM 522 C C . THR A 1 69 ? -1.554 3.915 4.249 1.00 93.62 69 THR A C 1
ATOM 524 O O . THR A 1 69 ? -1.967 4.848 4.940 1.00 93.62 69 THR A O 1
ATOM 527 N N . TYR A 1 70 ? -2.354 3.256 3.415 1.00 94.00 70 TYR A N 1
ATOM 528 C CA . TYR A 1 70 ? -3.760 3.593 3.258 1.00 94.00 70 TYR A CA 1
ATOM 529 C C . TYR A 1 70 ? -4.532 3.397 4.573 1.00 94.00 70 TYR A C 1
ATOM 531 O O . TYR A 1 70 ? -4.497 2.323 5.180 1.00 94.00 70 TYR A O 1
ATOM 539 N N . GLY A 1 71 ? -5.252 4.428 5.017 1.00 90.69 71 GLY A N 1
ATOM 540 C CA . GLY A 1 71 ? -6.025 4.395 6.257 1.00 90.69 71 GLY A CA 1
ATOM 541 C C . GLY A 1 71 ? -5.179 4.500 7.526 1.00 90.69 71 GLY A C 1
ATOM 542 O O . GLY A 1 71 ? -5.715 4.326 8.619 1.00 90.69 71 GLY A O 1
ATOM 543 N N . THR A 1 72 ? -3.869 4.758 7.425 1.00 90.00 72 THR A N 1
ATOM 544 C CA . THR A 1 72 ? -3.009 4.925 8.609 1.00 90.00 72 THR A CA 1
ATOM 545 C C . THR A 1 72 ? -3.407 6.123 9.454 1.00 90.00 72 THR A C 1
ATOM 547 O O . THR A 1 72 ? -3.330 6.042 10.672 1.00 90.00 72 THR A O 1
ATOM 550 N N . GLU A 1 73 ? -3.931 7.187 8.859 1.00 87.25 73 GLU A N 1
ATOM 551 C CA . GLU A 1 73 ? -4.425 8.379 9.550 1.00 87.25 73 GLU A CA 1
ATOM 552 C C . GLU A 1 73 ? -5.523 8.086 10.584 1.00 87.25 73 GLU A C 1
ATOM 554 O O . GLU A 1 73 ? -5.707 8.853 11.526 1.00 87.25 73 GLU A O 1
ATOM 559 N N . THR A 1 74 ? -6.231 6.962 10.440 1.00 87.50 74 THR A N 1
ATOM 560 C CA . THR A 1 74 ? -7.351 6.595 11.320 1.00 87.50 74 THR A CA 1
ATOM 561 C C . THR A 1 74 ? -6.914 5.987 12.653 1.00 87.50 74 THR A C 1
ATOM 563 O O . THR A 1 74 ? -7.681 6.001 13.616 1.00 87.50 74 THR A O 1
ATOM 566 N N . TRP A 1 75 ? -5.686 5.470 12.736 1.00 84.75 75 TRP A N 1
ATOM 567 C CA . TRP A 1 75 ? -5.201 4.724 13.905 1.00 84.75 75 TRP A CA 1
ATOM 568 C C . TRP A 1 75 ? -3.759 5.052 14.294 1.00 84.75 75 TRP A C 1
ATOM 570 O O . TRP A 1 75 ? -3.364 4.863 15.449 1.00 84.75 75 TRP A O 1
ATOM 580 N N . TRP A 1 76 ? -2.963 5.567 13.357 1.00 83.94 76 TRP A N 1
ATOM 581 C CA . TRP A 1 76 ? -1.583 5.945 13.590 1.00 83.94 76 TRP A CA 1
ATOM 582 C C . TRP A 1 76 ? -1.527 7.198 14.451 1.00 83.94 76 TRP A C 1
ATOM 584 O O . TRP A 1 76 ? -1.880 8.309 14.065 1.00 83.94 76 TRP A O 1
ATOM 594 N N . LYS A 1 77 ? -1.026 6.999 15.660 1.00 79.38 77 LYS A N 1
ATOM 595 C CA . LYS A 1 77 ? -0.952 8.005 16.711 1.00 79.38 77 LYS A CA 1
ATOM 596 C C . LYS A 1 77 ? 0.211 9.006 16.518 1.00 79.38 77 LYS A C 1
ATOM 598 O O . LYS A 1 77 ? 0.315 9.956 17.287 1.00 79.38 77 LYS A O 1
ATOM 603 N N . GLY A 1 78 ? 1.043 8.847 15.487 1.00 80.38 78 GLY A N 1
ATOM 604 C CA . GLY A 1 78 ? 2.213 9.696 15.253 1.00 80.38 78 GLY A CA 1
ATOM 605 C C . GLY A 1 78 ? 3.409 9.328 16.139 1.00 80.38 78 GLY A C 1
ATOM 606 O O . GLY A 1 78 ? 3.300 8.546 17.080 1.00 80.38 78 GLY A O 1
ATOM 607 N N . LYS A 1 79 ? 4.578 9.890 15.812 1.00 72.44 79 LYS A N 1
ATOM 608 C CA . LYS A 1 79 ? 5.860 9.591 16.481 1.00 72.44 79 LYS A CA 1
ATOM 609 C C . LYS A 1 79 ? 6.101 10.435 17.741 1.00 72.44 79 LYS A C 1
ATOM 611 O O . LYS A 1 79 ? 6.958 10.097 18.544 1.00 72.44 79 LYS A O 1
ATOM 616 N N . SER A 1 80 ? 5.342 11.518 17.908 1.00 67.56 80 SER A N 1
ATOM 617 C CA . SER A 1 80 ? 5.484 12.528 18.963 1.00 67.56 80 SER A CA 1
ATOM 618 C C . SER A 1 80 ? 4.382 12.431 20.019 1.00 67.56 80 SER A C 1
ATOM 620 O O . SER A 1 80 ? 3.872 13.452 20.479 1.00 67.56 80 SER A O 1
ATOM 622 N N . LYS A 1 81 ? 3.938 11.216 20.357 1.00 61.72 81 LYS A N 1
ATOM 623 C CA . LYS A 1 81 ? 2.969 11.062 21.438 1.00 61.72 81 LYS A CA 1
ATOM 624 C C . LYS A 1 81 ? 3.675 11.227 22.780 1.00 61.72 81 LYS A C 1
ATOM 626 O O . LYS A 1 81 ? 4.571 10.426 23.051 1.00 61.72 81 LYS A O 1
ATOM 631 N N . PRO A 1 82 ? 3.246 12.179 23.627 1.00 57.91 82 PRO A N 1
ATOM 632 C CA . PRO A 1 82 ? 3.461 12.012 25.048 1.00 57.91 82 PRO A CA 1
ATOM 633 C C . PRO A 1 82 ? 2.823 10.680 25.460 1.00 57.91 82 PRO A C 1
ATOM 635 O O . PRO A 1 82 ? 1.765 10.303 24.938 1.00 57.91 82 PRO A O 1
ATOM 638 N N . SER A 1 83 ? 3.491 9.937 26.337 1.00 61.78 83 SER A N 1
ATOM 639 C CA . SER A 1 83 ? 2.971 8.703 26.928 1.00 61.78 83 SER A CA 1
ATOM 640 C C . SER A 1 83 ? 1.524 8.922 27.392 1.00 61.78 83 SER A C 1
ATOM 642 O O . SER A 1 83 ? 1.179 10.022 27.821 1.00 61.78 83 SER A O 1
ATOM 644 N N . ASP A 1 84 ? 0.659 7.902 27.380 1.00 64.25 84 ASP A N 1
ATOM 645 C CA . ASP A 1 84 ? -0.710 8.054 27.912 1.00 64.25 84 ASP A CA 1
ATOM 646 C C . ASP A 1 84 ? -0.701 8.567 29.379 1.00 64.25 84 ASP A C 1
ATOM 648 O O . ASP A 1 84 ? -1.655 9.204 29.830 1.00 64.25 84 ASP A O 1
ATOM 652 N N . LYS A 1 85 ? 0.425 8.389 30.094 1.00 60.72 85 LYS A N 1
ATOM 653 C CA . LYS A 1 85 ? 0.727 8.995 31.405 1.00 60.72 85 LYS A CA 1
ATOM 654 C C . LYS A 1 85 ? 0.927 10.517 31.366 1.00 60.72 85 LYS A C 1
ATOM 656 O O . LYS A 1 85 ? 0.504 11.222 32.270 1.00 60.72 85 LYS A O 1
ATOM 661 N N . GLU A 1 86 ? 1.573 11.030 30.329 1.00 60.78 86 GLU A N 1
ATOM 662 C CA . GLU A 1 86 ? 1.826 12.460 30.127 1.00 60.78 86 GLU A CA 1
ATOM 663 C C . GLU A 1 86 ? 0.576 13.182 29.605 1.00 60.78 86 GLU A C 1
ATOM 665 O O . GLU A 1 86 ? 0.307 14.310 30.010 1.00 60.78 86 GLU A O 1
ATOM 670 N N . ALA A 1 87 ? -0.244 12.520 28.779 1.00 59.69 87 ALA A N 1
ATOM 671 C CA . ALA A 1 87 ? -1.538 13.058 28.355 1.00 59.69 87 ALA A CA 1
ATOM 672 C C . ALA A 1 87 ? -2.522 13.175 29.535 1.00 59.69 87 ALA A C 1
ATOM 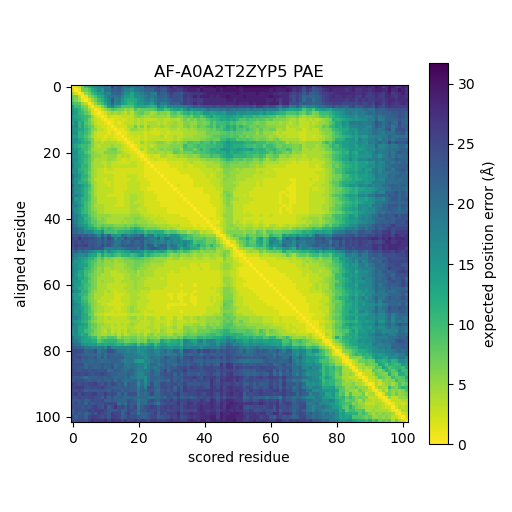674 O O . ALA A 1 87 ? -3.187 14.198 29.685 1.00 59.69 87 ALA A O 1
ATOM 675 N N . SER A 1 88 ? -2.577 12.165 30.411 1.00 59.59 88 SER A N 1
ATOM 676 C CA . SER A 1 88 ? -3.377 12.221 31.645 1.00 59.59 88 SER A CA 1
ATOM 677 C C . SER A 1 88 ? -2.832 13.246 32.649 1.00 59.59 88 SER A C 1
ATOM 679 O O . SER A 1 88 ? -3.623 13.977 33.246 1.00 59.59 88 SER A O 1
ATOM 681 N N . ALA A 1 89 ? -1.507 13.394 32.762 1.00 64.44 89 ALA A N 1
ATOM 682 C CA . ALA A 1 89 ? -0.894 14.455 33.563 1.00 64.44 89 ALA A CA 1
ATOM 683 C C . ALA A 1 89 ? -1.240 15.860 33.034 1.00 64.44 89 ALA A C 1
ATOM 685 O O . ALA A 1 89 ? -1.696 16.697 33.807 1.00 64.44 89 ALA A O 1
ATOM 686 N N . GLN A 1 90 ? -1.123 16.116 31.725 1.00 62.75 90 GLN A N 1
ATOM 687 C CA . GLN A 1 90 ? -1.490 17.412 31.134 1.00 62.75 90 GLN A CA 1
ATOM 688 C C . GLN A 1 90 ? -2.980 17.740 31.283 1.00 62.75 90 GLN A C 1
ATOM 690 O O . GLN A 1 90 ? -3.322 18.903 31.501 1.00 62.75 90 GLN A O 1
ATOM 695 N N . VAL A 1 91 ? -3.869 16.748 31.168 1.00 64.50 91 VAL A N 1
ATOM 696 C CA . VAL A 1 91 ? -5.309 16.947 31.400 1.00 64.50 91 VAL A CA 1
ATOM 697 C C . VAL A 1 91 ? -5.565 17.307 32.866 1.00 64.50 91 VAL A C 1
ATOM 699 O O . VAL A 1 91 ? -6.279 18.274 33.124 1.00 64.50 91 VAL A O 1
ATOM 702 N N . SER A 1 92 ? -4.912 16.625 33.812 1.00 66.12 92 SER A N 1
ATOM 703 C CA . SER A 1 92 ? -5.003 16.943 35.243 1.00 66.12 92 SER A CA 1
ATOM 704 C C . SER A 1 92 ? -4.480 18.348 35.567 1.00 66.12 92 SER A C 1
ATOM 706 O O . SER A 1 92 ? -5.137 19.087 36.298 1.00 66.12 92 SER A O 1
ATOM 708 N N . THR A 1 93 ? -3.334 18.757 35.010 1.00 64.06 93 THR A N 1
ATOM 709 C CA . THR A 1 93 ? -2.778 20.107 35.218 1.00 64.06 93 THR A CA 1
ATOM 710 C C . THR A 1 93 ? -3.682 21.187 34.623 1.00 64.06 93 THR A C 1
ATOM 712 O O . THR A 1 93 ? -3.877 22.237 35.231 1.00 64.06 93 THR A O 1
ATOM 715 N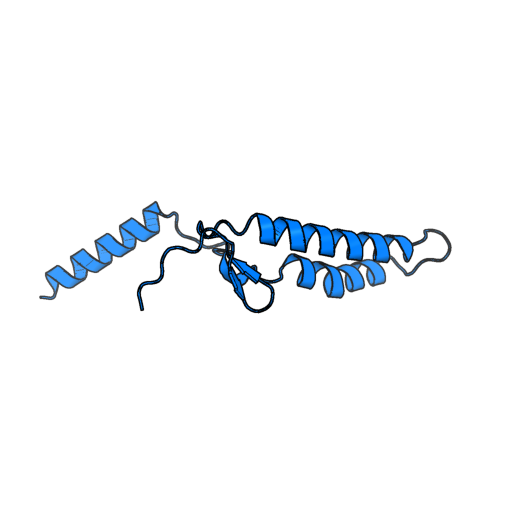 N . ARG A 1 94 ? -4.278 20.933 33.451 1.00 60.56 94 ARG A N 1
ATOM 716 C CA . ARG A 1 94 ? -5.221 21.869 32.821 1.00 60.56 94 ARG A CA 1
ATOM 717 C C . ARG A 1 94 ? -6.519 22.014 33.610 1.00 60.56 94 ARG A C 1
ATOM 719 O O . ARG A 1 94 ? -7.028 23.124 33.697 1.00 60.56 94 ARG A O 1
ATOM 726 N N . GLN A 1 95 ? -7.037 20.937 34.196 1.00 64.62 95 GLN A N 1
ATOM 727 C CA . GLN A 1 95 ? -8.215 21.015 35.064 1.00 64.62 95 GLN A CA 1
ATOM 728 C C . GLN A 1 95 ? -7.926 21.780 36.360 1.00 64.62 95 GLN A C 1
ATOM 730 O O . GLN A 1 95 ? -8.725 22.635 36.729 1.00 64.62 95 GLN A O 1
ATOM 735 N N . ALA A 1 96 ? -6.772 21.542 36.992 1.00 66.00 96 ALA A N 1
ATOM 736 C CA . ALA A 1 96 ? -6.363 22.259 38.202 1.00 66.00 96 ALA A CA 1
ATOM 737 C C . ALA A 1 96 ? -6.207 23.774 37.967 1.00 66.00 96 ALA A C 1
ATOM 739 O O . ALA A 1 96 ? -6.637 24.580 38.786 1.00 66.00 96 ALA A O 1
ATOM 740 N N . HIS A 1 97 ? -5.657 24.172 36.816 1.00 64.50 97 HIS A N 1
ATOM 741 C CA . HIS A 1 97 ? -5.523 25.586 36.468 1.00 64.50 97 HIS A CA 1
ATOM 742 C C . HIS A 1 97 ? -6.879 26.277 36.246 1.00 64.50 97 HIS A C 1
ATOM 744 O O . HIS A 1 97 ? -7.056 27.427 36.632 1.00 64.50 97 HIS A O 1
ATOM 750 N N . LEU A 1 98 ? -7.858 25.579 35.661 1.00 67.69 98 LEU A N 1
ATOM 751 C CA . LEU A 1 98 ? -9.202 26.127 35.452 1.00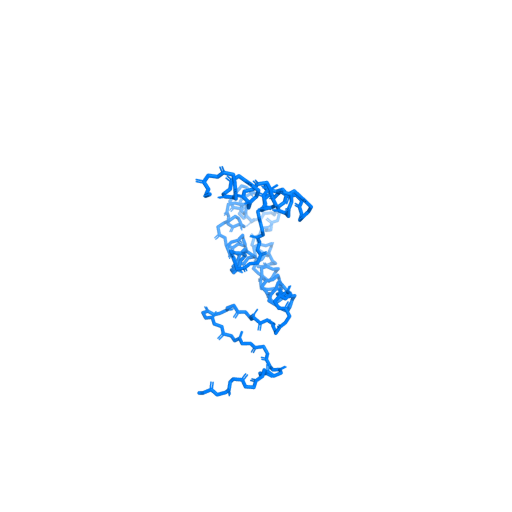 67.69 98 LEU A CA 1
ATOM 752 C C . LEU A 1 98 ? -9.996 26.266 36.760 1.00 67.69 98 LEU A C 1
ATOM 754 O O . LEU A 1 98 ? -10.830 27.161 36.850 1.00 67.69 98 LEU A O 1
ATOM 758 N N . SER A 1 99 ? -9.730 25.426 37.766 1.00 68.44 99 SER A N 1
ATOM 759 C CA . SER A 1 99 ? -10.343 25.547 39.097 1.00 68.44 99 SER A CA 1
ATOM 760 C C . SER A 1 99 ? -9.726 26.631 39.983 1.00 68.44 99 SER A C 1
ATOM 762 O O . SER A 1 99 ? -10.332 26.973 40.985 1.00 68.44 99 SER A O 1
ATOM 764 N N . GLU A 1 100 ? -8.542 27.156 39.651 1.00 65.25 100 GLU A N 1
ATOM 765 C CA . GLU A 1 100 ? -7.955 28.309 40.359 1.00 65.25 100 GLU A CA 1
ATOM 766 C C . GLU A 1 100 ? -8.382 29.662 39.770 1.00 65.25 100 GLU A C 1
ATOM 768 O O . GLU A 1 100 ? -8.191 30.699 40.400 1.00 65.25 100 GLU A O 1
ATOM 773 N N . ILE A 1 101 ? -8.932 29.668 38.552 1.00 66.69 101 ILE A N 1
ATOM 774 C CA . ILE A 1 101 ? -9.394 30.886 37.865 1.00 66.69 101 ILE A CA 1
ATOM 775 C C . ILE A 1 101 ? -10.884 31.176 38.154 1.00 66.69 101 ILE A C 1
ATOM 777 O O . ILE A 1 101 ? -11.338 32.299 37.936 1.00 66.69 101 ILE A O 1
ATOM 781 N N . LEU A 1 102 ? -11.634 30.180 38.637 1.00 49.00 102 LEU A N 1
ATOM 782 C CA . LEU A 1 102 ? -13.042 30.268 39.055 1.00 49.00 102 LEU A CA 1
ATOM 783 C C . LEU A 1 102 ? -13.154 30.444 40.571 1.00 49.00 102 LEU A C 1
ATOM 785 O O . LEU A 1 102 ? -14.032 31.231 40.989 1.00 49.00 102 LEU A O 1
#

Radius of gyration: 21.75 Å; Cα contacts (8 Å, |Δi|>4): 64; chains: 1; bounding box: 52×40×59 Å

Sequence (102 aa):
IEIAPARSPVRWLGVIFDPKLSFRDHVETWGAKATKVAAHLRGLSRVNDGAPPWAIAKAAQACVIPVLTYGTETWWKGKSKPSDKEASAQVSTRQAHLSEIL

Foldseek 3Di:
DDDDQDCAWDADPNQTQHSVSPSPVVLVVLVVVLVVQLVVLVVQADPPDHDDPVVSVVSSVVPNVCSNCPPCVVRPPDPPDDDPVVVVVVVVVVVVVVVVVD